Protein AF-A0A645HMT5-F1 (afdb_monomer_lite)

Secondary structure (DSSP, 8-state):
-HHHHHHHHHHHHHTT-HHHHHHHHHHHHHHHHHHHHHHHHHHTTPPP-HHHHHHHHHHHHHHHHHHHHHHHHHHHHHHHHHHHT--

Foldseek 3Di:
DVLVVLLVVVVVVPVVPLVVQLQVQLQVQLVVQLVVVVVVCVVVVHDDDPVVSNVSSNVRSVVSNVVSVVCVVVSVVSNVVSVVVVD

Radius of gyration: 17.33 Å; chains: 1; bounding box: 38×24×48 Å

Structure (mmCIF, N/CA/C/O backbone):
data_AF-A0A645HMT5-F1
#
_entry.id   AF-A0A645HMT5-F1
#
loop_
_atom_site.group_PDB
_atom_site.id
_atom_site.type_symbol
_atom_site.label_atom_id
_atom_site.label_alt_id
_atom_site.label_comp_id
_atom_site.label_asym_id
_atom_site.label_entity_id
_atom_site.label_seq_id
_atom_site.pdbx_PDB_ins_code
_atom_site.Cartn_x
_atom_site.Cartn_y
_atom_site.Cartn_z
_atom_site.occupancy
_atom_site.B_iso_or_equiv
_atom_site.auth_seq_id
_atom_site.auth_comp_id
_atom_site.auth_asym_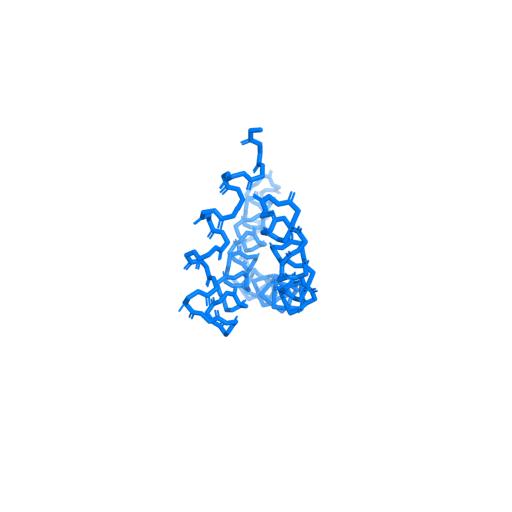id
_atom_site.auth_atom_id
_atom_site.pdbx_PDB_model_num
ATOM 1 N N . MET A 1 1 ? -2.443 13.364 21.256 1.00 52.94 1 MET A N 1
ATOM 2 C CA . MET A 1 1 ? -2.649 13.971 19.915 1.00 52.94 1 MET A CA 1
ATOM 3 C C . MET A 1 1 ? -2.569 12.998 18.722 1.00 52.94 1 MET A C 1
ATOM 5 O O . MET A 1 1 ? -3.190 13.280 17.703 1.00 52.94 1 MET A O 1
ATOM 9 N N . ASN A 1 2 ? -1.833 11.872 18.786 1.00 79.69 2 ASN A N 1
ATOM 10 C CA . ASN A 1 2 ? -1.748 10.916 17.658 1.00 79.69 2 ASN A CA 1
ATOM 11 C C . ASN A 1 2 ? -2.942 9.931 17.598 1.00 79.69 2 ASN A C 1
ATOM 13 O O . ASN A 1 2 ? -3.374 9.539 16.516 1.00 79.69 2 ASN A O 1
ATOM 17 N N . ASN A 1 3 ? -3.525 9.592 18.754 1.00 87.81 3 ASN A N 1
ATOM 18 C CA . ASN A 1 3 ? -4.602 8.599 18.855 1.00 87.81 3 ASN A CA 1
ATOM 19 C C . ASN A 1 3 ? -5.913 9.069 18.205 1.00 87.81 3 ASN A C 1
ATOM 21 O O . ASN A 1 3 ? -6.455 8.342 17.386 1.00 87.81 3 ASN A O 1
ATOM 25 N N . GLU A 1 4 ? -6.370 10.300 18.449 1.00 88.56 4 GLU A N 1
ATOM 26 C CA . GLU A 1 4 ? -7.577 10.848 17.798 1.00 88.56 4 GLU A CA 1
ATOM 27 C C . GLU A 1 4 ? -7.457 10.894 16.267 1.00 88.56 4 GLU A C 1
ATOM 29 O O . GLU A 1 4 ? -8.383 10.529 15.539 1.00 88.56 4 GLU A O 1
ATOM 34 N N . LYS A 1 5 ? -6.285 11.301 15.751 1.00 90.19 5 LYS A N 1
ATOM 35 C CA . LYS A 1 5 ? -6.014 11.304 14.305 1.00 90.19 5 LYS A CA 1
ATOM 36 C C . LYS A 1 5 ? -6.050 9.889 13.732 1.00 90.19 5 LYS A C 1
ATOM 38 O O . LYS A 1 5 ? -6.556 9.712 12.624 1.00 90.19 5 LYS A O 1
ATOM 43 N N . PHE A 1 6 ? -5.515 8.909 14.462 1.00 92.12 6 PHE A N 1
ATOM 44 C CA . PHE A 1 6 ? -5.601 7.501 14.090 1.00 92.12 6 PHE A CA 1
ATOM 45 C C . PHE A 1 6 ? -7.055 7.024 14.079 1.00 92.12 6 PHE A C 1
ATOM 47 O O . PHE A 1 6 ? -7.491 6.562 13.031 1.00 92.12 6 PHE A O 1
ATOM 54 N N . ILE A 1 7 ? -7.813 7.214 15.167 1.00 93.00 7 ILE A N 1
ATOM 55 C CA . ILE A 1 7 ? -9.223 6.801 15.292 1.00 93.00 7 ILE A CA 1
ATOM 56 C C . ILE A 1 7 ? -10.032 7.341 14.110 1.00 93.00 7 ILE A C 1
ATOM 58 O O . ILE A 1 7 ? -10.599 6.562 13.350 1.00 93.00 7 ILE A O 1
ATOM 62 N N . ARG A 1 8 ? -9.974 8.656 13.855 1.00 93.19 8 ARG A N 1
ATOM 63 C CA . ARG A 1 8 ? -10.739 9.295 12.771 1.00 93.19 8 ARG A CA 1
ATOM 64 C C . ARG A 1 8 ? -10.373 8.776 11.377 1.00 93.19 8 ARG A C 1
ATOM 66 O O . ARG A 1 8 ? -11.217 8.724 10.484 1.00 93.19 8 ARG A O 1
ATOM 73 N N . ARG A 1 9 ? -9.097 8.460 11.131 1.00 92.25 9 ARG A N 1
ATOM 74 C CA . ARG A 1 9 ? -8.638 7.922 9.835 1.00 92.25 9 ARG A CA 1
ATOM 75 C C . ARG A 1 9 ? -8.988 6.446 9.685 1.00 92.25 9 ARG A C 1
ATOM 77 O O . ARG A 1 9 ? -9.406 6.027 8.603 1.00 92.25 9 ARG A O 1
ATOM 84 N N . TRP A 1 10 ? -8.802 5.678 10.752 1.00 94.25 10 TRP A N 1
ATOM 85 C CA . TRP A 1 10 ? -9.074 4.252 10.772 1.00 94.25 10 TRP A CA 1
ATOM 86 C C . TRP A 1 10 ? -10.567 3.985 10.631 1.00 94.25 10 TRP A C 1
ATOM 88 O O . TRP A 1 10 ? -10.951 3.174 9.806 1.00 94.25 10 TRP A O 1
ATOM 98 N N . GLU A 1 11 ? -11.417 4.759 11.296 1.00 93.81 11 GLU A N 1
ATOM 99 C CA . GLU A 1 11 ? -12.873 4.662 11.181 1.00 93.81 11 GLU A CA 1
ATOM 100 C C . GLU A 1 11 ? -13.373 4.866 9.743 1.00 93.81 11 GLU A C 1
ATOM 102 O O . GLU A 1 11 ? -14.142 4.063 9.220 1.00 93.81 11 GLU A O 1
ATOM 107 N N . LYS A 1 12 ? -12.847 5.869 9.030 1.00 93.19 12 LYS A N 1
ATOM 108 C CA . LYS A 1 12 ? -13.148 6.048 7.597 1.00 93.19 12 LYS A CA 1
ATOM 109 C C . LYS A 1 12 ? -12.658 4.886 6.735 1.00 93.19 12 LYS A C 1
ATOM 111 O O . LYS A 1 12 ? -13.235 4.606 5.688 1.00 93.19 12 LYS A O 1
ATOM 116 N N . THR A 1 13 ? -11.553 4.262 7.131 1.00 91.94 13 THR A N 1
ATOM 117 C CA . THR A 1 13 ? -10.974 3.118 6.420 1.00 91.94 13 THR A CA 1
ATOM 118 C C . THR A 1 13 ? -11.797 1.856 6.673 1.00 91.94 13 THR A C 1
ATOM 120 O O . THR A 1 13 ? -12.155 1.182 5.712 1.00 91.94 13 THR A O 1
ATOM 123 N N . ARG A 1 14 ? -12.187 1.587 7.927 1.00 91.56 14 ARG A N 1
ATOM 124 C CA . ARG A 1 14 ? -12.975 0.411 8.315 1.00 91.56 14 ARG A CA 1
ATOM 125 C C . ARG A 1 14 ? -14.355 0.400 7.661 1.00 91.56 14 ARG A C 1
ATOM 127 O O . ARG A 1 14 ? -14.780 -0.636 7.170 1.00 91.56 14 ARG A O 1
ATOM 134 N N . GLN A 1 15 ? -15.005 1.565 7.554 1.00 93.00 15 GLN A N 1
ATOM 135 C CA . GLN A 1 15 ? -16.305 1.711 6.882 1.00 93.00 15 GLN A CA 1
ATOM 136 C C . GLN A 1 15 ? -16.269 1.306 5.400 1.00 93.00 15 GLN A C 1
ATOM 138 O O . GLN A 1 15 ? -17.292 0.933 4.836 1.00 93.00 15 GLN A O 1
ATOM 143 N N . LYS A 1 16 ? -15.099 1.371 4.750 1.00 90.00 16 LYS A N 1
ATOM 144 C CA . LYS A 1 16 ? -14.927 0.938 3.355 1.00 90.00 16 LYS A CA 1
ATOM 145 C C . LYS A 1 16 ? -14.736 -0.575 3.214 1.00 90.00 16 LYS A C 1
ATOM 147 O O . LYS A 1 16 ? -14.782 -1.061 2.084 1.00 90.00 16 LYS A O 1
ATOM 152 N N . GLY A 1 17 ? -14.523 -1.291 4.315 1.00 90.50 17 GLY A N 1
ATOM 153 C CA . GLY A 1 17 ? -14.297 -2.731 4.344 1.00 90.50 17 GLY A CA 1
ATOM 154 C C . GLY A 1 17 ? -12.830 -3.141 4.199 1.00 90.50 17 GLY A C 1
ATOM 155 O O . GLY A 1 17 ? -11.985 -2.411 3.670 1.00 90.50 17 GLY A O 1
ATOM 156 N N . ASP A 1 18 ? -12.558 -4.354 4.663 1.00 91.69 18 ASP A N 1
ATOM 157 C CA . ASP A 1 18 ? -11.258 -5.024 4.650 1.00 91.69 18 ASP A CA 1
ATOM 158 C C . ASP A 1 18 ? -10.752 -5.274 3.224 1.00 91.69 18 ASP A C 1
ATOM 160 O O . ASP A 1 18 ? -9.610 -4.942 2.909 1.00 91.69 18 ASP A O 1
ATOM 164 N N . GLY A 1 19 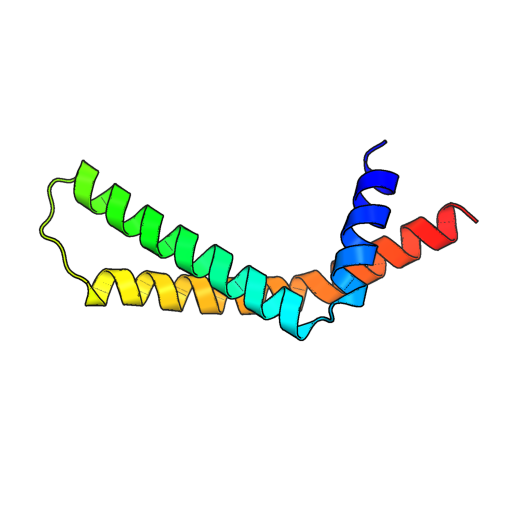? -11.613 -5.745 2.318 1.00 92.50 19 GLY A N 1
ATOM 165 C CA . GLY A 1 19 ? -11.240 -6.029 0.931 1.00 92.50 19 GLY A CA 1
ATOM 166 C C . GLY A 1 19 ? -10.699 -4.800 0.195 1.00 92.50 19 GLY A C 1
ATOM 167 O O . GLY A 1 19 ? -9.662 -4.872 -0.468 1.00 92.50 19 GLY A O 1
ATOM 168 N N . ARG A 1 20 ? -11.338 -3.630 0.362 1.00 93.81 20 ARG A N 1
ATOM 169 C CA . ARG A 1 20 ? -10.849 -2.372 -0.236 1.00 93.81 20 ARG A CA 1
ATOM 170 C C . ARG A 1 20 ? -9.528 -1.927 0.378 1.00 93.81 20 ARG A C 1
ATOM 172 O O . ARG A 1 20 ? -8.665 -1.437 -0.350 1.00 93.81 20 ARG A O 1
ATOM 179 N N . TYR A 1 21 ? -9.357 -2.086 1.688 1.00 94.38 21 TYR A N 1
ATOM 180 C CA . TYR A 1 21 ? -8.096 -1.771 2.355 1.00 94.38 21 TYR A CA 1
ATOM 181 C C . TYR A 1 21 ? -6.955 -2.659 1.853 1.00 94.38 21 TYR A C 1
ATOM 183 O O . TYR A 1 21 ? -5.896 -2.142 1.492 1.00 94.38 21 TYR A O 1
ATOM 191 N N . VAL A 1 22 ? -7.180 -3.972 1.780 1.00 95.62 22 VAL A N 1
ATOM 192 C CA . VAL A 1 22 ? -6.197 -4.951 1.304 1.00 95.62 22 VAL A CA 1
ATOM 193 C C . VAL A 1 22 ? -5.812 -4.669 -0.145 1.00 95.62 22 VAL A C 1
ATOM 195 O O . VAL A 1 22 ? -4.626 -4.538 -0.446 1.00 95.62 22 VAL A O 1
ATOM 198 N N . LEU A 1 23 ? -6.799 -4.470 -1.023 1.00 96.12 23 LEU A N 1
ATOM 199 C CA . LEU A 1 23 ? -6.552 -4.168 -2.431 1.00 96.12 23 LEU A CA 1
ATOM 200 C C . LEU A 1 23 ? -5.772 -2.859 -2.610 1.00 96.12 23 LEU A C 1
ATOM 202 O O . LEU A 1 23 ? -4.804 -2.817 -3.364 1.00 96.12 23 LEU A O 1
ATOM 206 N N . THR A 1 24 ? -6.153 -1.799 -1.891 1.00 95.69 24 THR A N 1
ATOM 207 C CA . THR A 1 24 ? -5.484 -0.492 -2.003 1.00 95.69 24 THR A CA 1
ATOM 208 C C . THR A 1 24 ? -4.030 -0.567 -1.533 1.00 95.69 24 THR A C 1
ATOM 210 O O . THR A 1 24 ? -3.155 0.001 -2.182 1.00 95.69 24 THR A O 1
ATOM 213 N N . ASN A 1 25 ? -3.747 -1.290 -0.444 1.00 95.38 25 ASN A N 1
ATOM 214 C CA . ASN A 1 25 ? -2.374 -1.496 0.028 1.00 95.38 25 ASN A CA 1
ATOM 215 C C . ASN A 1 25 ? -1.548 -2.333 -0.949 1.00 95.38 25 ASN A C 1
ATOM 217 O O . ASN A 1 25 ? -0.397 -1.989 -1.207 1.00 95.38 25 ASN A O 1
ATOM 221 N N . GLY A 1 26 ? -2.139 -3.388 -1.519 1.00 96.81 26 GLY A N 1
ATOM 222 C CA . GLY A 1 26 ? -1.520 -4.162 -2.591 1.00 96.81 26 GLY A CA 1
ATOM 223 C C . GLY A 1 26 ? -1.121 -3.263 -3.758 1.00 96.81 26 GLY A C 1
ATOM 224 O O . GLY A 1 26 ? 0.052 -3.196 -4.115 1.00 96.81 26 GLY A O 1
ATOM 225 N N . ILE A 1 27 ? -2.070 -2.503 -4.314 1.00 97.69 27 ILE A N 1
ATOM 226 C CA . ILE A 1 27 ? -1.810 -1.596 -5.443 1.00 97.69 27 ILE A CA 1
ATOM 227 C C . ILE A 1 27 ? -0.727 -0.570 -5.086 1.00 97.69 27 ILE A C 1
ATOM 229 O O . ILE A 1 27 ? 0.205 -0.378 -5.863 1.00 97.69 27 ILE A O 1
ATOM 233 N N . ALA A 1 28 ? -0.806 0.057 -3.909 1.00 97.44 28 ALA A N 1
ATOM 234 C CA . ALA A 1 28 ? 0.169 1.058 -3.481 1.00 97.44 28 ALA A CA 1
ATOM 235 C C . ALA A 1 28 ? 1.594 0.483 -3.373 1.00 97.44 28 ALA A C 1
ATOM 237 O O . ALA A 1 28 ? 2.538 1.089 -3.882 1.00 97.44 28 ALA A O 1
ATOM 238 N N . MET A 1 29 ? 1.751 -0.697 -2.766 1.00 97.81 29 MET A N 1
ATOM 239 C CA . MET A 1 29 ? 3.043 -1.391 -2.681 1.00 97.81 29 MET A CA 1
ATOM 240 C C . MET A 1 29 ? 3.556 -1.826 -4.055 1.00 97.81 29 MET A C 1
ATOM 242 O O . MET A 1 29 ? 4.735 -1.638 -4.354 1.00 97.81 29 MET A O 1
ATOM 246 N N . GLY A 1 30 ? 2.680 -2.359 -4.910 1.00 97.44 30 GLY A N 1
ATOM 247 C CA . GLY A 1 30 ? 3.024 -2.737 -6.280 1.00 97.44 30 GLY A CA 1
ATOM 248 C C . GLY A 1 30 ? 3.541 -1.548 -7.087 1.00 97.44 30 GLY A C 1
ATOM 249 O O . GLY A 1 30 ? 4.615 -1.628 -7.681 1.00 97.44 30 GLY A O 1
ATOM 250 N N . ILE A 1 31 ? 2.831 -0.414 -7.055 1.00 97.81 31 ILE A N 1
ATOM 251 C CA . ILE A 1 31 ? 3.262 0.830 -7.713 1.00 97.81 31 ILE A CA 1
ATOM 252 C C . ILE A 1 31 ? 4.606 1.298 -7.148 1.00 97.81 31 ILE A C 1
ATOM 254 O O . ILE A 1 31 ? 5.499 1.636 -7.921 1.00 97.81 31 ILE A O 1
ATOM 258 N N . GLY A 1 32 ? 4.778 1.288 -5.823 1.00 97.56 32 GLY A N 1
ATOM 259 C CA . GLY A 1 32 ? 6.033 1.690 -5.182 1.00 97.56 32 GLY A CA 1
ATOM 260 C C . GLY A 1 32 ? 7.229 0.855 -5.650 1.00 97.56 32 GLY A C 1
ATOM 261 O O . GLY A 1 32 ? 8.262 1.411 -6.020 1.00 97.56 32 GLY A O 1
ATOM 262 N N . MET A 1 33 ? 7.070 -0.469 -5.707 1.00 97.50 33 MET A N 1
ATOM 263 C CA . MET A 1 33 ? 8.097 -1.395 -6.199 1.00 97.50 33 MET A CA 1
ATOM 264 C C . MET A 1 33 ? 8.373 -1.209 -7.694 1.00 97.50 33 MET A C 1
ATOM 266 O O . MET A 1 33 ? 9.533 -1.159 -8.104 1.00 97.50 33 MET A O 1
ATOM 270 N N . PHE A 1 34 ? 7.326 -1.044 -8.509 1.00 96.94 34 PHE A N 1
ATOM 271 C CA . PHE A 1 34 ? 7.461 -0.764 -9.938 1.00 96.94 34 PHE A CA 1
ATOM 272 C C . PHE A 1 34 ? 8.265 0.517 -10.168 1.00 96.94 34 PHE A C 1
ATOM 274 O O . PHE A 1 34 ? 9.324 0.479 -10.791 1.00 96.94 34 PHE A O 1
ATOM 281 N N . VAL A 1 35 ? 7.814 1.637 -9.601 1.00 96.88 35 VAL A N 1
ATOM 282 C CA . VAL A 1 35 ? 8.454 2.949 -9.757 1.00 96.88 35 VAL A CA 1
ATOM 283 C C . VAL A 1 35 ? 9.884 2.922 -9.222 1.00 96.88 35 VAL A C 1
ATOM 285 O O . VAL A 1 35 ? 10.797 3.369 -9.913 1.00 96.88 35 VAL A O 1
ATOM 288 N N . GLY A 1 36 ? 10.109 2.332 -8.045 1.00 96.62 36 GLY A N 1
ATOM 289 C CA . GLY A 1 36 ? 11.449 2.172 -7.478 1.00 96.62 36 GLY A CA 1
ATOM 290 C C . GLY A 1 36 ? 12.384 1.386 -8.400 1.00 96.62 36 GLY A C 1
ATOM 291 O O . GLY A 1 36 ? 13.531 1.785 -8.605 1.00 96.62 36 GLY A O 1
ATOM 292 N N . SER A 1 37 ? 11.887 0.316 -9.026 1.00 95.75 37 SER A N 1
ATOM 293 C CA . SER A 1 37 ? 12.673 -0.478 -9.977 1.00 95.75 37 SER A CA 1
ATOM 294 C C . SER A 1 37 ? 13.006 0.293 -11.263 1.00 95.75 37 SER A C 1
ATOM 296 O O . SER A 1 37 ? 14.129 0.190 -11.760 1.00 95.75 37 SER A O 1
ATOM 298 N N . VAL A 1 38 ? 12.076 1.108 -11.776 1.00 94.81 38 VAL A N 1
ATOM 299 C CA . VAL A 1 38 ? 12.306 1.967 -12.950 1.00 94.81 38 VAL A CA 1
ATOM 300 C C . VAL A 1 38 ? 13.344 3.042 -12.633 1.00 94.81 38 VAL A C 1
ATOM 302 O O . VAL A 1 38 ? 14.321 3.176 -13.367 1.00 94.81 38 VAL A O 1
ATOM 305 N N . ILE A 1 39 ? 13.191 3.753 -11.510 1.00 95.88 39 ILE A N 1
ATOM 306 C CA . ILE A 1 39 ? 14.152 4.771 -11.055 1.00 95.88 39 ILE A CA 1
ATOM 307 C C . ILE A 1 39 ? 15.546 4.154 -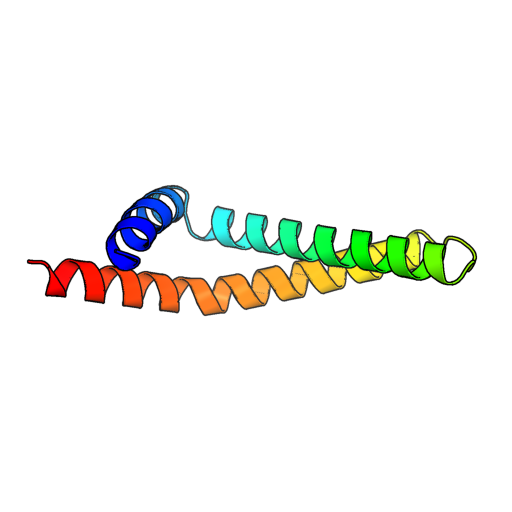10.895 1.00 95.88 39 ILE A C 1
ATOM 309 O O . ILE A 1 39 ? 16.526 4.708 -11.389 1.00 95.88 39 ILE A O 1
ATOM 313 N N . SER A 1 40 ? 15.638 2.980 -10.263 1.00 94.88 40 SER A N 1
ATOM 314 C CA . SER A 1 40 ? 16.907 2.268 -10.095 1.00 94.88 40 SER A CA 1
ATOM 315 C C . SER A 1 40 ? 17.575 1.967 -11.440 1.00 94.88 40 SER A C 1
ATOM 317 O O . SER A 1 40 ? 18.778 2.185 -11.586 1.00 94.88 40 SER A O 1
ATOM 319 N N . ARG A 1 41 ? 16.824 1.525 -12.458 1.00 92.56 41 ARG A N 1
ATOM 320 C CA . ARG A 1 41 ? 17.402 1.298 -13.792 1.00 92.56 41 ARG A CA 1
ATOM 321 C C . ARG A 1 41 ? 17.848 2.586 -14.476 1.00 92.56 41 ARG A C 1
ATOM 323 O O . ARG A 1 41 ? 18.928 2.571 -15.062 1.00 92.56 41 ARG A O 1
ATOM 330 N N . LEU A 1 42 ? 17.075 3.670 -14.370 1.00 93.19 42 LEU A N 1
ATOM 331 C CA . LEU A 1 42 ? 17.436 4.972 -14.945 1.00 93.19 42 LEU A CA 1
ATOM 332 C C . LEU A 1 42 ? 18.754 5.500 -14.366 1.00 93.19 42 LEU A C 1
ATOM 334 O O . LEU A 1 42 ? 19.626 5.912 -15.123 1.00 93.19 42 LEU A O 1
ATOM 338 N N . ILE A 1 43 ? 18.934 5.411 -13.044 1.00 95.94 43 ILE A N 1
ATOM 339 C CA . ILE A 1 43 ? 20.177 5.819 -12.364 1.00 95.94 43 ILE A CA 1
ATOM 340 C C . ILE A 1 43 ? 21.377 4.992 -12.846 1.00 95.94 43 ILE A C 1
ATOM 342 O O . ILE A 1 43 ? 22.475 5.515 -12.994 1.00 95.94 43 ILE A O 1
ATOM 346 N N . ASN A 1 44 ? 21.169 3.700 -13.108 1.00 94.69 44 ASN A N 1
ATOM 347 C CA . ASN A 1 44 ? 22.228 2.780 -13.521 1.00 94.69 44 ASN A CA 1
ATOM 348 C C . ASN A 1 44 ? 22.418 2.687 -15.049 1.00 94.69 44 ASN A C 1
ATOM 350 O O . ASN A 1 44 ? 23.174 1.824 -15.494 1.00 94.69 44 ASN A O 1
ATOM 354 N N . LEU A 1 45 ? 21.721 3.513 -15.845 1.00 92.44 45 LEU A N 1
ATOM 355 C CA . LEU A 1 45 ? 21.771 3.522 -17.319 1.00 92.44 45 LEU A CA 1
ATOM 356 C C . LEU A 1 45 ? 21.580 2.127 -17.954 1.00 92.44 45 LEU A C 1
ATOM 358 O O . LEU A 1 45 ? 22.180 1.794 -18.975 1.00 92.44 45 LEU A O 1
ATOM 362 N N . LYS A 1 46 ? 20.747 1.284 -17.333 1.00 90.06 46 LYS A N 1
ATOM 363 C CA . LYS A 1 46 ? 20.450 -0.070 -17.826 1.00 90.06 46 LYS A CA 1
ATOM 364 C C . LYS A 1 46 ? 19.327 -0.028 -18.873 1.00 90.06 46 LYS A C 1
ATOM 366 O O . LYS A 1 46 ? 18.465 0.846 -18.780 1.00 90.06 46 LYS A O 1
ATOM 371 N N . PRO A 1 47 ? 19.276 -0.984 -19.826 1.00 90.25 47 PRO A N 1
ATOM 372 C CA . PRO A 1 47 ? 18.178 -1.071 -20.796 1.00 90.25 47 PRO A CA 1
ATOM 373 C C . PRO A 1 47 ? 16.822 -1.175 -20.088 1.00 90.25 47 PRO A C 1
ATOM 375 O O . PRO A 1 47 ? 16.768 -1.563 -18.929 1.00 90.25 47 PRO A O 1
ATOM 378 N N . PHE A 1 48 ? 15.710 -0.852 -20.738 1.00 91.56 48 PHE A N 1
ATOM 379 C CA . PHE A 1 48 ? 14.389 -1.013 -20.122 1.00 91.56 48 PHE A CA 1
ATOM 380 C C . PHE A 1 48 ? 13.809 -2.395 -20.445 1.00 91.56 48 PHE A C 1
ATOM 382 O O . PHE A 1 48 ? 13.766 -2.782 -21.609 1.00 91.56 48 PHE A O 1
ATOM 389 N N . ASP A 1 49 ? 13.355 -3.128 -19.424 1.00 93.00 49 ASP A N 1
ATOM 390 C CA . ASP A 1 49 ? 12.637 -4.399 -19.586 1.00 93.00 49 ASP A CA 1
ATOM 391 C C . ASP A 1 49 ? 11.323 -4.343 -18.809 1.00 93.00 49 ASP A C 1
ATOM 393 O O . ASP A 1 49 ? 11.287 -4.473 -17.581 1.00 93.00 49 ASP A O 1
ATOM 397 N N . PHE A 1 50 ? 10.234 -4.135 -19.544 1.00 92.81 50 PHE A N 1
ATOM 398 C CA . PHE A 1 50 ? 8.905 -4.001 -18.968 1.00 92.81 50 PHE A CA 1
ATOM 399 C C . PHE A 1 50 ? 8.486 -5.230 -18.155 1.00 92.81 50 PHE A C 1
ATOM 401 O O . PHE A 1 50 ? 7.919 -5.068 -17.076 1.00 92.81 50 PHE A O 1
ATOM 408 N N . TYR A 1 51 ? 8.775 -6.446 -18.629 1.00 94.88 51 TYR A N 1
ATOM 409 C CA . TYR A 1 51 ? 8.327 -7.673 -17.967 1.00 94.88 51 TYR A CA 1
ATOM 410 C C . TYR A 1 51 ? 9.010 -7.854 -16.616 1.00 94.88 51 TYR A C 1
ATOM 412 O O . TYR A 1 51 ? 8.359 -8.230 -15.641 1.00 94.88 51 TYR A O 1
ATOM 420 N N . MET A 1 52 ? 10.294 -7.501 -16.522 1.00 94.62 52 MET A N 1
ATOM 421 C CA . MET A 1 52 ? 11.000 -7.493 -15.243 1.00 94.62 52 MET A CA 1
ATOM 422 C C . MET A 1 52 ? 10.392 -6.478 -14.264 1.00 94.62 52 MET A C 1
ATOM 424 O O . MET A 1 52 ? 10.161 -6.804 -13.099 1.00 94.62 52 MET A O 1
ATOM 428 N N . HIS A 1 53 ? 10.095 -5.258 -14.722 1.00 94.19 53 HIS A N 1
ATOM 429 C CA . HIS A 1 53 ? 9.466 -4.229 -13.886 1.00 94.19 53 HIS A CA 1
ATOM 430 C C . HIS A 1 53 ? 8.057 -4.625 -13.440 1.00 94.19 53 HIS A C 1
ATOM 432 O O . HIS A 1 53 ? 7.698 -4.458 -12.273 1.00 94.19 53 HIS A O 1
ATOM 438 N N . PHE A 1 54 ? 7.282 -5.224 -14.340 1.00 95.44 54 PHE A N 1
ATOM 439 C CA . PHE A 1 54 ? 5.978 -5.782 -14.017 1.00 95.44 54 PHE A CA 1
ATOM 440 C C . PHE A 1 54 ? 6.085 -6.934 -13.005 1.00 95.44 54 PHE A C 1
ATOM 442 O O . PHE A 1 54 ? 5.272 -7.022 -12.090 1.00 95.44 54 PHE A O 1
ATOM 449 N N . GLY A 1 55 ? 7.141 -7.750 -13.070 1.00 97.00 55 GLY A N 1
ATOM 450 C CA . GLY A 1 55 ? 7.456 -8.735 -12.032 1.00 97.00 55 GLY A CA 1
ATOM 451 C C . GLY A 1 55 ? 7.616 -8.107 -10.640 1.00 97.00 55 GLY A C 1
ATOM 452 O O . GLY A 1 55 ? 7.024 -8.592 -9.675 1.00 97.00 55 GLY A O 1
ATOM 453 N N . TYR A 1 56 ? 8.332 -6.980 -10.530 1.00 96.50 56 TYR A N 1
ATOM 454 C CA . TYR A 1 56 ? 8.434 -6.230 -9.269 1.00 96.50 56 TYR A CA 1
ATOM 455 C C . TYR A 1 56 ? 7.095 -5.651 -8.810 1.00 96.50 56 TYR A C 1
ATOM 457 O O . TYR A 1 56 ? 6.812 -5.667 -7.611 1.00 96.50 56 TYR A O 1
ATOM 465 N N . PHE A 1 57 ? 6.255 -5.184 -9.740 1.00 97.88 57 PHE A N 1
ATOM 466 C CA . PHE A 1 57 ? 4.893 -4.757 -9.418 1.00 97.88 57 PHE A CA 1
ATOM 467 C C . PHE A 1 57 ? 4.099 -5.897 -8.774 1.00 97.88 57 PHE A C 1
ATOM 469 O O . PHE A 1 57 ? 3.534 -5.707 -7.700 1.00 97.88 57 PHE A O 1
ATOM 476 N N . ILE A 1 58 ? 4.088 -7.084 -9.390 1.00 98.00 58 ILE A N 1
ATOM 477 C CA . ILE A 1 58 ? 3.351 -8.249 -8.881 1.00 98.00 58 ILE A CA 1
ATOM 478 C C . ILE A 1 58 ? 3.892 -8.689 -7.517 1.00 98.00 58 ILE A C 1
ATOM 480 O O . ILE A 1 58 ? 3.109 -8.907 -6.592 1.00 98.00 58 ILE A O 1
ATOM 484 N N . GLY A 1 59 ? 5.217 -8.753 -7.352 1.00 97.56 59 GLY A N 1
ATOM 485 C CA . GLY A 1 59 ? 5.838 -9.073 -6.064 1.00 97.56 59 GLY A CA 1
ATOM 486 C C . GLY A 1 59 ? 5.466 -8.069 -4.968 1.00 97.56 59 GLY A C 1
ATOM 487 O O . GLY A 1 59 ? 5.064 -8.460 -3.871 1.00 97.56 59 GLY A O 1
ATOM 488 N N . GLY A 1 60 ? 5.519 -6.771 -5.281 1.00 97.56 60 GLY A N 1
ATOM 489 C CA . GLY A 1 60 ? 5.069 -5.703 -4.390 1.00 97.56 60 GLY A CA 1
ATOM 490 C C . GLY A 1 60 ? 3.586 -5.792 -4.054 1.00 97.56 60 GLY A C 1
ATOM 491 O O . GLY A 1 60 ? 3.205 -5.657 -2.895 1.00 97.56 60 GLY A O 1
ATOM 492 N N . PHE A 1 61 ? 2.751 -6.075 -5.050 1.00 98.00 61 PHE A N 1
ATOM 493 C CA . PHE A 1 61 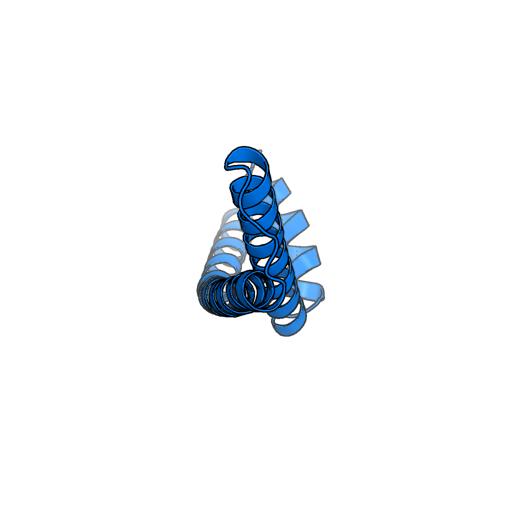? 1.310 -6.211 -4.894 1.00 98.00 61 PHE A CA 1
ATOM 494 C C . PHE A 1 61 ? 0.943 -7.346 -3.936 1.00 98.00 61 PHE A C 1
ATOM 496 O O . PHE A 1 61 ? 0.202 -7.125 -2.976 1.00 98.00 61 PHE A O 1
ATOM 503 N N . ILE A 1 62 ? 1.522 -8.532 -4.136 1.00 98.00 62 ILE A N 1
ATOM 504 C CA . ILE A 1 62 ? 1.323 -9.690 -3.255 1.00 98.00 62 ILE A CA 1
ATOM 505 C C . ILE A 1 62 ? 1.833 -9.380 -1.842 1.00 98.00 62 ILE A C 1
ATOM 507 O O . ILE A 1 62 ? 1.117 -9.612 -0.866 1.00 98.00 62 ILE A O 1
ATOM 511 N N . GLY A 1 63 ? 3.030 -8.795 -1.718 1.00 97.44 63 GLY A N 1
ATOM 512 C CA . GLY A 1 63 ? 3.583 -8.387 -0.424 1.00 97.44 63 GLY A CA 1
ATOM 513 C C . GLY A 1 63 ? 2.689 -7.384 0.314 1.00 97.44 63 GLY A C 1
ATOM 514 O O . GLY A 1 63 ? 2.457 -7.523 1.516 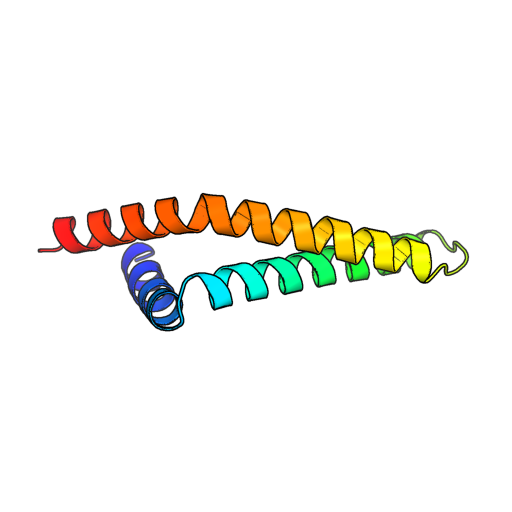1.00 97.44 63 GLY A O 1
ATOM 515 N N . GLY A 1 64 ? 2.121 -6.414 -0.408 1.00 97.44 64 GLY A N 1
ATOM 516 C CA . GLY A 1 64 ? 1.177 -5.437 0.131 1.00 97.44 64 GLY A CA 1
ATOM 517 C C . GLY A 1 64 ? -0.142 -6.058 0.581 1.00 97.44 64 GLY A C 1
ATOM 518 O O . GLY A 1 64 ? -0.641 -5.696 1.645 1.00 97.44 64 GLY A O 1
ATOM 519 N N . ILE A 1 65 ? -0.672 -7.032 -0.168 1.00 97.81 65 ILE A N 1
ATOM 520 C CA . ILE A 1 65 ? -1.860 -7.799 0.231 1.00 97.81 65 ILE A CA 1
ATOM 521 C C . ILE A 1 65 ? -1.600 -8.555 1.534 1.00 97.81 65 ILE A C 1
ATOM 523 O O . ILE A 1 65 ? -2.358 -8.394 2.489 1.00 97.81 65 ILE A O 1
ATOM 527 N N . ILE A 1 66 ? -0.518 -9.338 1.601 1.00 97.25 66 ILE A N 1
ATOM 528 C CA . ILE A 1 66 ? -0.175 -10.131 2.792 1.00 97.25 66 ILE A CA 1
ATOM 529 C C . ILE A 1 66 ? 0.007 -9.211 4.003 1.00 97.25 66 ILE A C 1
ATOM 531 O O . ILE A 1 66 ? -0.578 -9.442 5.063 1.00 97.25 66 ILE A O 1
ATOM 535 N N . GLY A 1 67 ? 0.766 -8.125 3.835 1.00 96.31 67 GLY A N 1
ATOM 536 C CA . GLY A 1 67 ? 0.971 -7.134 4.886 1.00 96.31 67 GLY A CA 1
ATOM 537 C C . GLY A 1 67 ? -0.339 -6.504 5.362 1.00 96.31 67 GLY A C 1
ATOM 538 O O . GLY A 1 67 ? -0.540 -6.339 6.565 1.00 96.31 67 GLY A O 1
ATOM 539 N N . ALA A 1 68 ? -1.259 -6.188 4.450 1.00 95.81 68 ALA A N 1
ATOM 540 C CA . ALA A 1 68 ? -2.553 -5.612 4.795 1.00 95.81 68 ALA A CA 1
ATOM 541 C C . ALA A 1 68 ? -3.465 -6.602 5.532 1.00 95.81 68 ALA A C 1
ATOM 543 O O . ALA A 1 68 ? -4.086 -6.212 6.520 1.00 95.81 68 ALA A O 1
ATOM 544 N N . ILE A 1 69 ? -3.499 -7.871 5.116 1.00 96.12 69 ILE A N 1
ATOM 545 C CA . ILE A 1 69 ? -4.261 -8.932 5.794 1.00 96.12 69 ILE A CA 1
ATOM 546 C C . ILE A 1 69 ? -3.776 -9.103 7.239 1.00 96.12 69 ILE A C 1
ATOM 548 O O . ILE A 1 69 ? -4.589 -9.194 8.154 1.00 96.12 69 ILE A O 1
ATOM 552 N N . ILE A 1 70 ? -2.459 -9.086 7.471 1.00 95.69 70 ILE A N 1
ATOM 553 C CA . ILE A 1 70 ? -1.879 -9.208 8.819 1.00 95.69 70 ILE A CA 1
ATOM 554 C C . ILE A 1 70 ? -2.136 -7.948 9.661 1.00 95.69 70 ILE A C 1
ATOM 556 O O . ILE A 1 70 ? -2.390 -8.033 10.865 1.00 95.69 70 ILE A O 1
ATOM 560 N N . ASN A 1 71 ? -2.052 -6.763 9.052 1.00 94.44 71 ASN A N 1
ATOM 561 C CA . ASN A 1 71 ? -2.163 -5.496 9.774 1.00 94.44 71 ASN A CA 1
ATOM 562 C C . ASN A 1 71 ? -3.606 -5.080 10.070 1.00 94.44 71 ASN A C 1
ATOM 564 O O . ASN A 1 71 ? -3.831 -4.387 11.061 1.00 94.44 71 ASN A O 1
ATOM 568 N N . TRP A 1 72 ? -4.581 -5.506 9.269 1.00 95.19 72 TRP A N 1
ATOM 569 C CA . TRP A 1 72 ? -5.995 -5.213 9.505 1.00 95.19 72 TRP A CA 1
ATOM 570 C C . TRP A 1 72 ? -6.477 -5.586 10.920 1.00 95.19 72 TRP A C 1
ATOM 572 O O . TRP A 1 72 ? -6.907 -4.683 11.642 1.00 95.19 72 TRP A O 1
ATOM 582 N N . PRO A 1 73 ? -6.346 -6.843 11.395 1.00 95.00 73 PRO A N 1
ATOM 583 C CA . PRO A 1 73 ? -6.796 -7.214 12.737 1.00 95.00 73 PRO A CA 1
ATOM 584 C C . PRO A 1 73 ? -6.009 -6.494 13.838 1.00 95.00 73 PRO A C 1
ATOM 586 O O . PRO A 1 73 ? -6.568 -6.164 14.882 1.00 95.00 73 PRO A O 1
ATOM 589 N N . ARG A 1 74 ? -4.722 -6.194 13.611 1.00 94.12 74 ARG A N 1
ATOM 590 C CA . ARG A 1 74 ? -3.909 -5.409 14.555 1.00 94.12 74 ARG A CA 1
ATOM 591 C C . ARG A 1 74 ? -4.447 -3.988 14.710 1.00 94.12 74 ARG A C 1
ATOM 593 O O . ARG A 1 74 ? -4.508 -3.475 15.826 1.00 94.12 74 ARG A O 1
ATOM 600 N N . ASN A 1 75 ? -4.847 -3.366 13.605 1.00 93.75 75 ASN A N 1
ATOM 601 C CA . ASN A 1 75 ? -5.409 -2.022 13.606 1.00 93.75 75 ASN A CA 1
ATOM 602 C C . ASN A 1 75 ? -6.823 -1.991 14.202 1.00 93.75 75 ASN A C 1
ATOM 604 O O . ASN A 1 75 ? -7.110 -1.076 14.968 1.00 93.75 75 ASN A O 1
ATOM 608 N N . GLU A 1 76 ? -7.661 -3.000 13.937 1.00 95.12 76 GLU A N 1
ATOM 609 C CA . GLU A 1 76 ? -8.965 -3.148 14.606 1.00 95.12 76 GLU A CA 1
ATOM 610 C C . GLU A 1 76 ? -8.799 -3.307 16.122 1.00 95.12 76 GLU A C 1
ATOM 612 O O . GLU A 1 76 ? -9.466 -2.613 16.887 1.00 95.12 76 GLU A O 1
ATOM 617 N N . ARG A 1 77 ? -7.855 -4.146 16.575 1.00 94.50 77 ARG A N 1
ATOM 618 C CA . ARG A 1 77 ? -7.575 -4.304 18.010 1.00 94.50 77 ARG A CA 1
ATOM 619 C C . ARG A 1 77 ? -7.157 -2.981 18.647 1.00 94.50 77 ARG A C 1
ATOM 621 O O . ARG A 1 77 ? -7.744 -2.573 19.643 1.00 94.50 77 ARG A O 1
ATOM 628 N N . LYS A 1 78 ? -6.202 -2.281 18.030 1.00 93.25 78 LYS A N 1
ATOM 629 C CA . LYS A 1 78 ? -5.740 -0.968 18.497 1.00 93.25 78 LYS A CA 1
ATOM 630 C C . LYS A 1 78 ? -6.871 0.064 18.534 1.00 93.25 78 LYS A C 1
ATOM 632 O O . LYS A 1 78 ? -6.925 0.879 19.447 1.00 93.25 78 LYS A O 1
ATOM 637 N N . TYR A 1 79 ? -7.758 0.065 17.541 1.00 94.00 79 TYR A N 1
ATOM 638 C CA . TYR A 1 79 ? -8.911 0.963 17.510 1.00 94.00 79 TYR A CA 1
ATOM 639 C C . TYR A 1 79 ? -9.873 0.682 18.673 1.00 94.00 79 TYR A C 1
ATOM 641 O O . TYR A 1 79 ? -10.251 1.617 19.373 1.00 94.00 79 TYR A O 1
ATOM 649 N N . ASN A 1 80 ? -10.192 -0.590 18.931 1.00 93.44 80 ASN A N 1
ATOM 650 C CA . ASN A 1 80 ? -11.068 -0.982 20.039 1.00 93.44 80 ASN A CA 1
ATOM 651 C C . ASN A 1 80 ? -10.458 -0.641 21.408 1.00 93.44 80 ASN A C 1
ATOM 653 O O . ASN A 1 80 ? -11.157 -0.111 22.266 1.00 93.44 80 ASN A O 1
ATOM 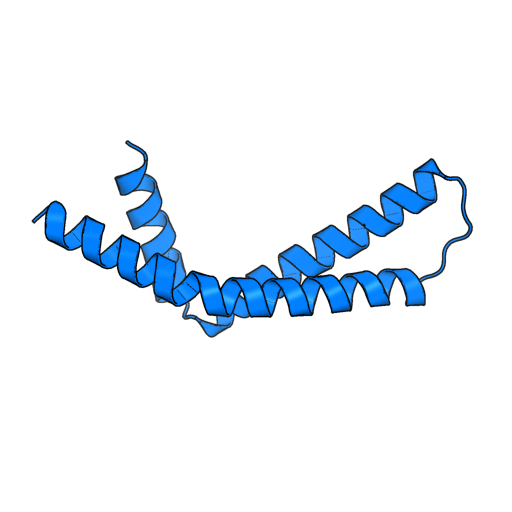657 N N . GLU A 1 81 ? -9.157 -0.886 21.599 1.00 93.56 81 GLU A N 1
ATOM 658 C CA . GLU A 1 81 ? -8.428 -0.489 22.814 1.00 93.56 81 GLU A CA 1
ATOM 659 C C . GLU A 1 81 ? -8.539 1.024 23.057 1.00 93.56 81 GLU A C 1
ATOM 661 O O . GLU A 1 81 ? -8.862 1.449 24.161 1.00 93.56 81 GLU A O 1
ATOM 666 N N . LEU A 1 82 ? -8.331 1.836 22.014 1.00 92.00 82 LEU A N 1
ATOM 667 C CA . LEU A 1 82 ? -8.360 3.296 22.114 1.00 92.00 82 LEU A CA 1
ATOM 668 C C . LEU A 1 82 ? -9.762 3.881 22.321 1.00 92.00 82 LEU A C 1
ATOM 670 O O . LEU A 1 82 ? -9.873 4.957 22.905 1.00 92.00 82 LEU A O 1
ATOM 674 N N . ILE A 1 83 ? -10.815 3.236 21.816 1.00 91.00 83 ILE A N 1
ATOM 675 C CA . ILE A 1 83 ? -12.193 3.674 22.074 1.00 91.00 83 ILE A CA 1
ATOM 676 C C . ILE A 1 83 ? -12.616 3.302 23.495 1.00 91.00 83 ILE A C 1
ATOM 678 O O . ILE A 1 83 ? -13.133 4.158 24.204 1.00 91.00 83 ILE A O 1
ATOM 682 N N . ASN A 1 84 ? -12.336 2.074 23.935 1.00 85.94 84 ASN A N 1
ATOM 683 C CA . ASN A 1 84 ? -12.725 1.606 25.267 1.00 85.94 84 ASN A CA 1
ATOM 684 C C . ASN A 1 84 ? -11.924 2.264 26.399 1.00 85.94 84 ASN A C 1
ATOM 686 O O . ASN A 1 84 ? -12.404 2.300 27.520 1.00 85.94 84 ASN A O 1
ATOM 690 N N . SER A 1 85 ? -10.714 2.768 26.133 1.00 79.12 85 SER A N 1
ATOM 691 C CA . SER A 1 85 ? -9.915 3.500 27.126 1.00 79.12 85 SER A CA 1
ATOM 692 C C . SER A 1 85 ? -10.271 4.988 27.249 1.00 79.12 85 SER A C 1
ATOM 694 O O . SER A 1 85 ? -9.739 5.657 28.128 1.00 79.12 85 SER A O 1
ATOM 696 N N . ASN A 1 86 ? -11.052 5.535 26.310 1.00 58.44 86 ASN A N 1
ATOM 697 C CA . ASN A 1 86 ? -11.505 6.937 26.309 1.00 58.44 86 ASN A CA 1
ATOM 698 C C . ASN A 1 86 ? -12.989 7.084 26.707 1.00 58.44 86 ASN A C 1
ATOM 700 O O . ASN A 1 86 ? -13.502 8.204 26.701 1.00 58.44 86 ASN A O 1
ATOM 704 N N . LEU A 1 87 ? -13.659 5.968 27.005 1.00 52.41 87 LEU A N 1
ATOM 705 C CA . LEU A 1 87 ? -14.981 5.870 27.630 1.00 52.41 87 LEU A CA 1
ATOM 706 C C . LEU A 1 87 ? -14.803 5.535 29.113 1.00 52.41 87 LEU A C 1
ATOM 708 O O . LEU A 1 87 ? -15.622 6.035 29.911 1.00 52.41 87 LEU A O 1
#

Sequence (87 aa):
MNNEKFIRRWEKTRQKGDGRYVLTNGIAMGIGMFVGSVISRLINLKPFDFYMHFGYFIGGFIGGIIGAIINWPRNERKYNELINSNL

Organism: NCBI:txid1076179

pLDDT: mean 92.76, std 7.99, range [52.41, 98.0]